Protein AF-A0A6Q2ZJ94-F1 (afdb_monomer)

Secondary structure (DSSP, 8-state):
--HHHHHHHHHHHHHHHIIIIIHHHHHHHHHHHHHHHHHHHHHHHHHHHHHHHHHHHHHHHHSSSS-HHHHHHHHHHHHHHHHHHHHHHHHHHHIIIIIIHHHHHHHT-

Sequence (109 aa):
MSRSDEVNKMTESVYKGIMDQFNPSLKNFVTMGKHYEKALTGVTVAAKGYFDALVKLGELASDSQGSKELGDTLFQMAEVHRQIQVQLEDVLKLFHSELLTQLEQNRNR

Nearest PDB structures (foldseek):
  2ykt-assembly1_A-2  TM=9.933E-01  e=1.286E-09  Homo sapiens
  1wdz-assembly1_A  TM=9.908E-01  e=2.468E-09  Homo sapiens
  1y2o-assembly1_B  TM=9.926E-01  e=3.736E-09  Homo sapiens
  1wdz-assembly1_B  TM=9.804E-01  e=7.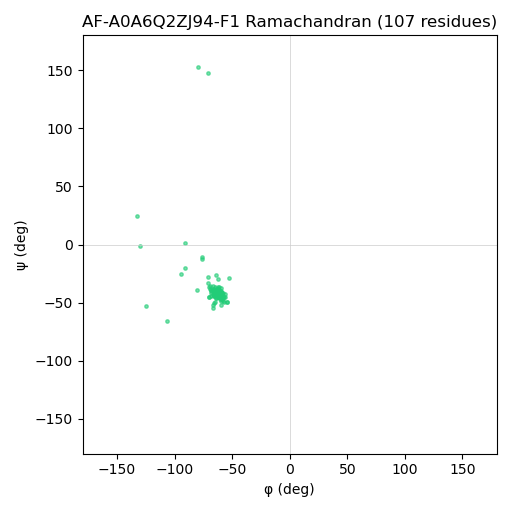605E-09  Homo sapiens
  3ok8-assembly1_B  TM=9.521E-01  e=1.178E-05  Mus musculus

Organism: Esox lucius (NCBI:txid8010)

pLDDT: mean 93.14, std 6.59, range [56.19, 98.12]

Foldseek 3Di:
DDPVVVVVVVVVVVVCCCVVPVLVVLVVVLVVLVVVLVVLVVVLVVLVVVLVVLLVVLVVQCPDPPRNVVSVVSVVVSVVSVVVSVVSVVVSVCSVPVPSVVSVVVSVD

Radius of gyration: 25.52 Å; Cα contacts (8 Å, |Δi|>4): 55; chains: 1; bounding box: 48×21×82 Å

InterPro domains:
  IPR013606 IMD/I-BAR domain [PF08397] (15-106)
  IPR013606 IMD/I-BAR domain [PS51338] (1-109)
  IPR027267 AH/BAR domain superfamily [G3DSA:1.20.1270.60] (1-109)
  IPR027267 AH/BAR domain superfamily [SSF103657] (3-107)
  IPR027681 I-BAR domain containing protein IRSp53/IRTKS/Pinkbar [PTHR14206] (1-106)

Structure (mmCIF, N/CA/C/O backbone):
data_AF-A0A6Q2ZJ94-F1
#
_entry.id   AF-A0A6Q2ZJ94-F1
#
loop_
_atom_site.group_PDB
_atom_site.id
_atom_site.type_symbol
_atom_site.label_atom_id
_atom_site.label_alt_id
_atom_site.label_comp_id
_atom_site.label_asym_id
_atom_site.label_entity_id
_atom_site.label_seq_id
_atom_site.pdbx_PDB_ins_code
_atom_site.Cartn_x
_atom_site.Cartn_y
_atom_site.Cartn_z
_atom_site.occupancy
_atom_site.B_iso_or_equiv
_atom_site.auth_seq_id
_atom_site.auth_comp_id
_atom_site.auth_asym_id
_atom_site.auth_atom_id
_atom_site.pdbx_PDB_model_num
ATOM 1 N N . MET A 1 1 ? -18.222 -12.283 49.420 1.00 63.09 1 MET A N 1
ATOM 2 C CA . MET A 1 1 ? -18.862 -11.677 48.235 1.00 63.09 1 MET A CA 1
ATOM 3 C C . MET A 1 1 ? -19.788 -12.711 47.633 1.00 63.09 1 MET A C 1
ATOM 5 O O . MET A 1 1 ? -19.456 -13.891 47.689 1.00 63.09 1 MET A O 1
ATOM 9 N N . SER A 1 2 ? -20.958 -12.306 47.145 1.00 87.44 2 SER A N 1
ATOM 10 C CA . SER A 1 2 ? -21.828 -13.222 46.408 1.00 87.44 2 SER A CA 1
ATOM 11 C C . SER A 1 2 ? -21.195 -13.520 45.049 1.00 87.44 2 SER A C 1
ATOM 13 O O . SER A 1 2 ? -20.582 -12.640 44.447 1.00 87.44 2 SER A O 1
ATOM 15 N N . ARG A 1 3 ? -21.390 -14.731 44.517 1.00 89.62 3 ARG A N 1
ATOM 16 C CA . ARG A 1 3 ? -21.010 -15.078 43.134 1.00 89.62 3 ARG A CA 1
ATOM 17 C C . ARG A 1 3 ? -21.594 -14.086 42.115 1.00 89.62 3 ARG A C 1
ATOM 19 O O . ARG A 1 3 ? -20.996 -13.847 41.073 1.00 89.62 3 ARG A O 1
ATOM 26 N N . SER A 1 4 ? -22.740 -13.482 42.436 1.00 91.88 4 SER A N 1
ATOM 27 C CA . SER A 1 4 ? -23.355 -12.421 41.632 1.00 91.88 4 SER A CA 1
ATOM 28 C C . SER A 1 4 ? -22.511 -11.141 41.586 1.00 91.88 4 SER A C 1
ATOM 30 O O . SER A 1 4 ? -22.400 -10.530 40.527 1.00 91.88 4 SER A O 1
ATOM 32 N N . ASP A 1 5 ? -21.885 -10.750 42.700 1.00 92.56 5 ASP A N 1
ATOM 33 C CA . ASP A 1 5 ? -21.059 -9.535 42.780 1.00 92.56 5 ASP A CA 1
ATOM 34 C C . ASP A 1 5 ? -19.759 -9.698 41.983 1.00 92.56 5 ASP A C 1
ATOM 36 O O . ASP A 1 5 ? -19.283 -8.762 41.343 1.00 92.56 5 ASP A O 1
ATOM 40 N N . GLU A 1 6 ? -19.186 -10.906 42.000 1.00 93.38 6 GLU A N 1
ATOM 41 C CA . GLU A 1 6 ? -17.990 -11.242 41.220 1.00 93.38 6 GLU A CA 1
ATOM 42 C C . GLU A 1 6 ? -18.262 -11.195 39.717 1.00 93.38 6 GLU A C 1
ATOM 44 O O . GLU A 1 6 ? -17.480 -10.602 38.973 1.00 93.38 6 GLU A O 1
ATOM 49 N N . VAL A 1 7 ? -19.389 -11.763 39.274 1.00 95.12 7 VAL A N 1
ATOM 50 C CA . VAL A 1 7 ? -19.806 -11.694 37.867 1.00 95.12 7 VAL A CA 1
ATOM 51 C C . VAL A 1 7 ? -20.050 -10.244 37.456 1.00 95.12 7 VAL A C 1
ATOM 53 O O . VAL A 1 7 ? -19.530 -9.830 36.424 1.00 95.12 7 VAL A O 1
ATOM 56 N N . ASN A 1 8 ? -20.744 -9.450 38.281 1.00 95.00 8 ASN A N 1
ATOM 57 C CA . ASN A 1 8 ? -20.984 -8.037 37.982 1.00 95.00 8 ASN A CA 1
ATOM 5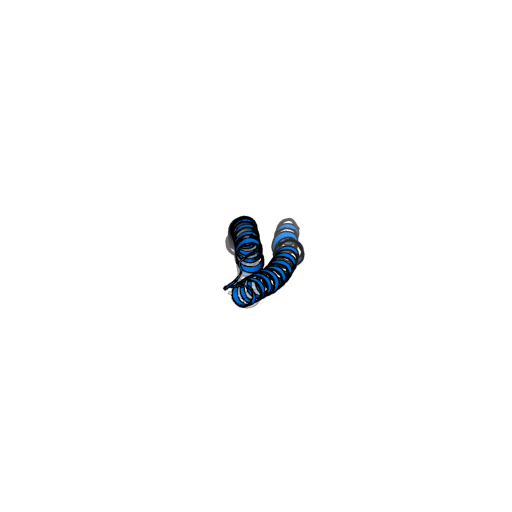8 C C . ASN A 1 8 ? -19.670 -7.251 37.823 1.00 95.00 8 ASN A C 1
ATOM 60 O O . ASN A 1 8 ? -19.466 -6.561 36.825 1.00 95.00 8 ASN A O 1
ATOM 64 N N . LYS A 1 9 ? -18.725 -7.429 38.755 1.00 95.88 9 LYS A N 1
ATOM 65 C CA . LYS A 1 9 ? -17.404 -6.786 38.691 1.00 95.88 9 LYS A CA 1
ATOM 66 C C . LYS A 1 9 ? -16.605 -7.215 37.457 1.00 95.88 9 LYS A C 1
ATOM 68 O O . LYS A 1 9 ? -15.898 -6.404 36.861 1.00 95.88 9 LYS A O 1
ATOM 73 N N . MET A 1 10 ? -16.698 -8.486 37.069 1.00 95.94 10 MET A N 1
ATOM 74 C CA . MET A 1 10 ? -16.028 -8.996 35.874 1.00 95.94 10 MET A CA 1
ATOM 75 C C . MET A 1 10 ? -16.623 -8.385 34.602 1.00 95.94 10 MET A C 1
ATOM 77 O O . MET A 1 10 ? -15.872 -7.945 33.734 1.00 95.94 10 MET A O 1
ATOM 81 N N . THR A 1 11 ? -17.951 -8.276 34.519 1.00 96.50 11 THR A N 1
ATOM 82 C CA . THR A 1 11 ? -18.643 -7.602 33.414 1.00 96.50 11 THR A CA 1
ATOM 83 C C . THR A 1 11 ? -18.220 -6.136 33.299 1.00 96.50 11 THR A C 1
ATOM 85 O O . THR A 1 11 ? -17.826 -5.702 32.216 1.00 96.50 11 THR A O 1
ATOM 88 N N . GLU A 1 12 ? -18.210 -5.385 34.404 1.00 96.69 12 GLU A N 1
ATOM 89 C CA . GLU A 1 12 ? -17.730 -3.993 34.427 1.00 96.69 12 GLU A CA 1
ATOM 90 C C . GLU A 1 12 ? -16.270 -3.882 33.967 1.00 96.69 12 GLU A C 1
ATOM 92 O O . GLU A 1 12 ? -15.924 -3.009 33.167 1.00 96.69 12 GLU A O 1
ATOM 97 N N . SER A 1 13 ? -15.411 -4.797 34.426 1.00 97.06 13 SER A N 1
ATOM 98 C CA . SER A 1 13 ? -14.001 -4.826 34.035 1.00 97.06 13 SER A CA 1
ATOM 99 C C . SER A 1 13 ? -13.809 -5.065 32.536 1.00 97.06 13 SER A C 1
ATOM 101 O O . SER A 1 13 ? -12.889 -4.492 31.953 1.00 97.06 13 SER A O 1
ATOM 103 N N . VAL A 1 14 ? -14.651 -5.889 31.903 1.00 97.69 14 VAL A N 1
ATOM 104 C CA . VAL A 1 14 ? -14.607 -6.125 30.451 1.00 97.69 14 VAL A CA 1
ATOM 105 C C . VAL A 1 14 ? -14.972 -4.854 29.690 1.00 97.69 14 VAL A C 1
ATOM 107 O O . VAL A 1 14 ? -14.209 -4.431 28.822 1.00 97.69 14 VAL A O 1
ATOM 110 N N . TYR A 1 15 ? -16.083 -4.199 30.042 1.00 96.50 15 TYR A N 1
ATOM 111 C CA . TYR A 1 15 ? -16.482 -2.941 29.399 1.00 96.50 15 TYR A CA 1
ATOM 112 C C . TYR A 1 15 ? -15.417 -1.856 29.556 1.00 96.50 15 TYR A C 1
ATOM 114 O O . TYR A 1 15 ? -15.070 -1.181 28.584 1.00 96.50 15 TYR A O 1
ATOM 122 N N . LYS A 1 16 ? -14.843 -1.731 30.756 1.00 96.19 16 LYS A N 1
ATOM 123 C CA . LYS A 1 16 ? -13.750 -0.795 31.013 1.00 96.19 16 LYS A CA 1
ATOM 124 C C . LYS A 1 16 ? -12.509 -1.120 30.180 1.00 96.19 16 LYS A C 1
ATOM 126 O O . LYS A 1 16 ? -11.918 -0.221 29.597 1.00 96.19 16 LYS A O 1
ATOM 131 N N . GLY A 1 17 ? -12.142 -2.397 30.060 1.00 97.31 17 GLY A N 1
ATOM 132 C CA . GLY A 1 17 ? -11.033 -2.831 29.206 1.00 97.31 17 GLY A CA 1
ATOM 133 C C . GLY A 1 17 ? -11.241 -2.477 27.729 1.00 97.31 17 GLY A C 1
ATOM 134 O O . GLY A 1 17 ? -10.313 -2.011 27.066 1.00 97.31 17 GLY A O 1
ATOM 135 N N . ILE A 1 18 ? -12.467 -2.626 27.220 1.00 95.06 18 ILE A N 1
ATOM 136 C CA . ILE A 1 18 ? -12.799 -2.262 25.836 1.00 95.06 18 ILE A CA 1
ATOM 137 C C . ILE A 1 18 ? -12.665 -0.747 25.623 1.00 95.06 18 ILE A C 1
ATOM 139 O O . ILE A 1 18 ? -11.999 -0.309 24.682 1.00 95.06 18 ILE A O 1
ATOM 143 N N . MET A 1 19 ? -13.264 0.053 26.508 1.00 93.12 19 MET A N 1
ATOM 144 C CA . MET A 1 19 ? -13.284 1.513 26.373 1.00 93.12 19 MET A CA 1
ATOM 145 C C . MET A 1 19 ? -11.909 2.148 26.595 1.00 93.12 19 MET A C 1
ATOM 147 O O . MET A 1 19 ? -11.493 2.986 25.795 1.00 93.12 19 MET A O 1
ATOM 151 N N . ASP A 1 20 ? -11.193 1.726 27.637 1.00 94.62 20 ASP A N 1
ATOM 152 C CA . ASP A 1 20 ? -9.984 2.415 28.097 1.0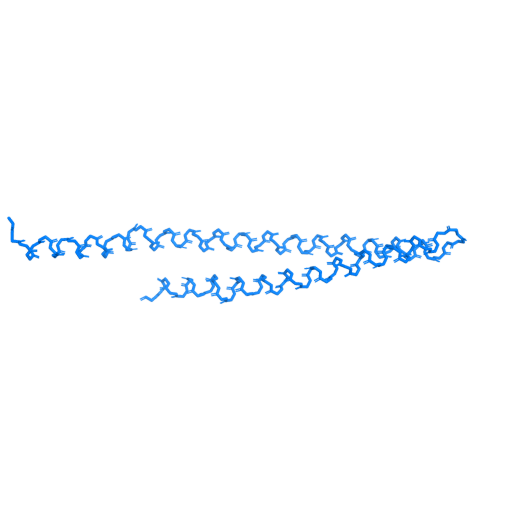0 94.62 20 ASP A CA 1
ATOM 153 C C . ASP A 1 20 ? -8.703 1.878 27.441 1.00 94.62 20 ASP A C 1
ATOM 155 O O . ASP A 1 20 ? -7.683 2.568 27.443 1.00 94.62 20 ASP A O 1
ATOM 159 N N . GLN A 1 21 ? -8.718 0.658 26.886 1.00 94.19 21 GLN A N 1
ATOM 160 C CA . GLN A 1 21 ? -7.512 0.023 26.331 1.00 94.19 21 GLN A CA 1
ATOM 161 C C . GLN A 1 21 ? -7.679 -0.410 24.876 1.00 94.19 21 GLN A C 1
ATOM 163 O O . GLN A 1 21 ? -6.860 -0.031 24.031 1.00 94.19 21 GLN A O 1
ATOM 168 N N . PHE A 1 22 ? -8.729 -1.176 24.561 1.00 94.62 22 PHE A N 1
ATOM 169 C CA . PHE A 1 22 ? -8.917 -1.719 23.214 1.00 94.62 22 PHE A CA 1
ATOM 170 C C . PHE A 1 22 ? -9.196 -0.613 22.190 1.00 94.62 22 PHE A C 1
ATOM 172 O O . PHE A 1 22 ? -8.470 -0.504 21.204 1.00 94.62 22 PHE A O 1
ATOM 179 N N . ASN A 1 23 ? -10.177 0.259 22.441 1.00 92.88 23 ASN A N 1
ATOM 180 C CA . ASN A 1 23 ? -10.541 1.336 21.515 1.00 92.88 23 ASN A CA 1
ATOM 181 C C . ASN A 1 23 ? -9.386 2.334 21.256 1.00 92.88 23 ASN A C 1
ATOM 183 O O . ASN A 1 23 ? -9.134 2.665 20.090 1.00 92.88 23 ASN A O 1
ATOM 187 N N . PRO A 1 24 ? -8.627 2.791 22.275 1.00 94.88 24 PRO A N 1
ATOM 188 C CA . PRO A 1 24 ? -7.424 3.598 22.059 1.00 94.88 24 PRO A CA 1
ATOM 189 C C . PRO A 1 24 ? -6.332 2.872 21.267 1.00 94.88 24 PRO A C 1
ATOM 191 O O . PRO A 1 24 ? -5.759 3.450 20.340 1.00 94.88 24 PRO A O 1
ATOM 194 N N . SER A 1 25 ? -6.074 1.597 21.574 1.00 95.94 25 SER A N 1
ATOM 195 C CA . SER A 1 25 ? -5.113 0.777 20.823 1.00 95.94 25 SER A CA 1
ATOM 196 C C . SER A 1 25 ? -5.534 0.612 19.364 1.00 95.94 25 SER A C 1
ATOM 198 O O . SER A 1 25 ? -4.707 0.758 18.465 1.00 95.94 25 SER A O 1
ATOM 200 N N . LEU A 1 26 ? -6.828 0.408 19.110 1.00 95.06 26 LEU A N 1
ATOM 201 C CA . LEU A 1 26 ? -7.386 0.316 17.765 1.00 95.06 26 LEU A CA 1
ATOM 202 C C . LEU A 1 26 ? -7.232 1.633 16.991 1.00 95.06 26 LEU A C 1
ATOM 204 O O . LEU A 1 26 ? -6.862 1.624 15.820 1.00 9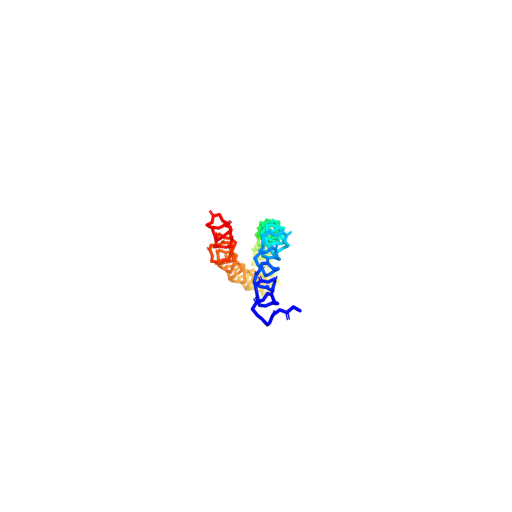5.06 26 LEU A O 1
ATOM 208 N N . LYS A 1 27 ? -7.438 2.786 17.641 1.00 93.38 27 LYS A N 1
ATOM 209 C CA . LYS A 1 27 ? -7.173 4.103 17.035 1.00 93.38 27 LYS A CA 1
ATOM 210 C C . LYS A 1 27 ? -5.705 4.253 16.625 1.00 93.38 27 LYS A C 1
ATOM 212 O O . LYS A 1 27 ? -5.424 4.746 15.528 1.00 93.38 27 LYS A O 1
ATOM 217 N N . ASN A 1 28 ? -4.779 3.834 17.484 1.00 96.25 28 ASN A N 1
ATOM 218 C CA . ASN A 1 28 ? -3.352 3.864 17.168 1.00 96.25 28 ASN A CA 1
ATOM 219 C C . ASN A 1 28 ? -3.027 2.921 16.006 1.00 96.25 28 ASN A C 1
ATOM 221 O O . ASN A 1 28 ? -2.330 3.325 15.078 1.00 96.25 28 ASN A O 1
ATOM 225 N N . PHE A 1 29 ? -3.597 1.716 16.005 1.00 96.62 29 PHE A N 1
ATOM 226 C CA . PHE A 1 29 ? -3.453 0.756 14.916 1.00 96.62 29 PHE A CA 1
ATOM 227 C C . PHE A 1 29 ? -3.930 1.328 13.575 1.00 96.62 29 PHE A C 1
ATOM 229 O O . PHE A 1 29 ? -3.172 1.308 12.610 1.00 96.62 29 PHE A O 1
ATOM 236 N N . VAL A 1 30 ? -5.125 1.929 13.517 1.00 96.25 30 VAL A N 1
ATOM 237 C CA . VAL A 1 30 ? -5.636 2.585 12.296 1.00 96.25 30 VAL A CA 1
ATOM 238 C C . VAL A 1 30 ? -4.703 3.709 11.838 1.00 96.25 30 VAL A C 1
ATOM 240 O O . VAL A 1 30 ? -4.432 3.843 10.647 1.00 96.25 30 VAL A O 1
ATOM 243 N N . THR A 1 31 ? -4.164 4.497 12.771 1.00 97.00 31 THR A N 1
ATOM 244 C CA . THR A 1 31 ? -3.206 5.569 12.449 1.00 97.00 31 THR A CA 1
ATOM 245 C C . THR A 1 31 ? -1.928 5.005 11.825 1.00 97.00 31 THR A C 1
ATOM 247 O O . THR A 1 31 ? -1.462 5.513 10.806 1.00 97.00 31 THR A O 1
ATOM 250 N N . MET A 1 32 ? -1.381 3.928 12.393 1.00 98.12 32 MET A N 1
ATOM 251 C CA . MET A 1 32 ? -0.213 3.247 11.827 1.00 98.12 32 MET A CA 1
ATOM 252 C C . MET A 1 32 ? -0.527 2.617 10.470 1.00 98.12 32 MET A C 1
ATOM 254 O O . MET A 1 32 ? 0.284 2.716 9.554 1.00 98.12 32 MET A O 1
ATOM 258 N N . GLY A 1 33 ? -1.722 2.049 10.308 1.00 97.44 33 GLY A N 1
ATOM 259 C CA . GLY A 1 33 ? -2.208 1.534 9.033 1.00 97.44 33 GLY A CA 1
ATOM 260 C C . GLY A 1 33 ? -2.243 2.607 7.944 1.00 97.44 33 GLY A C 1
ATOM 261 O O . GLY A 1 33 ? -1.715 2.385 6.860 1.00 97.44 33 GLY A O 1
ATOM 262 N N . LYS A 1 34 ? -2.747 3.809 8.248 1.00 96.75 34 LYS A N 1
ATOM 263 C CA . LYS A 1 34 ? -2.730 4.955 7.318 1.00 96.75 34 LYS A CA 1
ATOM 264 C C . LYS A 1 34 ? -1.307 5.402 6.960 1.00 96.75 34 LYS A C 1
ATOM 266 O O . LYS A 1 34 ? -1.035 5.755 5.814 1.00 96.75 34 LYS A O 1
ATOM 271 N N . HIS A 1 35 ? -0.375 5.384 7.916 1.00 97.81 35 HIS A N 1
ATOM 272 C CA . HIS A 1 35 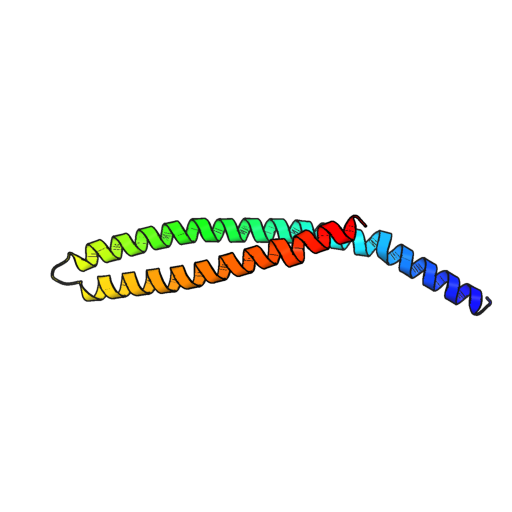? 1.036 5.662 7.620 1.00 97.81 35 HIS A CA 1
ATOM 273 C C . HIS A 1 35 ? 1.660 4.592 6.718 1.00 97.81 35 HIS A C 1
ATOM 275 O O . HIS A 1 35 ? 2.401 4.933 5.797 1.00 97.81 35 HIS A O 1
ATOM 281 N N . TYR A 1 36 ? 1.342 3.321 6.962 1.00 97.56 36 TYR A N 1
ATOM 282 C CA . TYR A 1 36 ? 1.813 2.204 6.152 1.00 97.56 36 TYR A CA 1
ATOM 283 C C . TYR A 1 36 ? 1.279 2.280 4.718 1.00 97.56 36 TYR A C 1
ATOM 285 O O . TYR A 1 36 ? 2.060 2.210 3.772 1.00 97.56 36 TYR A O 1
ATOM 293 N N . GLU A 1 37 ? -0.020 2.542 4.555 1.00 95.81 37 GLU A N 1
ATOM 294 C CA . GLU A 1 37 ? -0.648 2.799 3.256 1.00 95.81 37 GLU A CA 1
ATOM 295 C C . GLU A 1 37 ? 0.068 3.935 2.512 1.00 95.81 37 GLU A C 1
ATOM 297 O O . GLU A 1 37 ? 0.485 3.771 1.368 1.00 95.81 37 GLU A O 1
ATOM 302 N N . LYS A 1 38 ? 0.300 5.073 3.180 1.00 96.12 38 LYS A N 1
ATOM 303 C CA . LYS A 1 38 ? 1.010 6.211 2.583 1.00 96.12 38 LYS A CA 1
ATOM 304 C C . LYS A 1 38 ? 2.428 5.847 2.131 1.00 96.12 38 LYS A C 1
ATOM 306 O O . 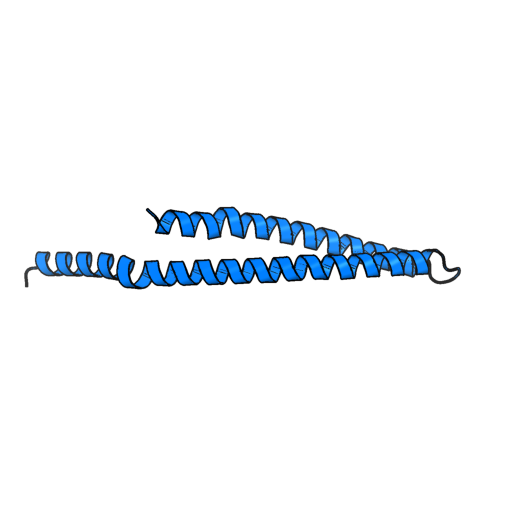LYS A 1 38 ? 2.856 6.292 1.066 1.00 96.12 38 LYS A O 1
ATOM 311 N N . ALA A 1 39 ? 3.161 5.068 2.925 1.00 96.81 39 ALA A N 1
ATOM 312 C CA . ALA A 1 39 ? 4.504 4.619 2.569 1.00 96.81 39 ALA A CA 1
ATOM 313 C C . ALA A 1 39 ? 4.485 3.723 1.320 1.00 96.81 39 ALA A C 1
ATOM 315 O O . ALA A 1 39 ? 5.277 3.937 0.403 1.00 96.81 39 ALA A O 1
ATOM 316 N N . LEU A 1 40 ? 3.543 2.780 1.244 1.00 94.38 40 LEU A N 1
ATOM 317 C CA . LEU A 1 40 ? 3.383 1.890 0.091 1.00 94.38 40 LEU A CA 1
ATOM 318 C C . LEU A 1 40 ? 2.933 2.632 -1.179 1.00 94.38 40 LEU A C 1
ATOM 320 O O . LEU A 1 40 ? 3.426 2.340 -2.271 1.00 94.38 40 LEU A O 1
ATOM 324 N N . THR A 1 41 ? 2.087 3.654 -1.053 1.00 92.62 41 THR A N 1
ATOM 325 C CA . THR A 1 41 ? 1.770 4.567 -2.164 1.00 92.62 41 THR A CA 1
ATOM 326 C C . THR A 1 41 ? 3.017 5.323 -2.637 1.00 92.62 41 THR A C 1
ATOM 328 O O . THR A 1 41 ? 3.227 5.490 -3.836 1.00 92.62 41 THR A O 1
ATOM 331 N N . GLY A 1 42 ? 3.897 5.738 -1.720 1.00 93.75 42 GLY A N 1
ATOM 332 C CA . GLY A 1 42 ? 5.187 6.336 -2.075 1.00 93.75 42 GLY A CA 1
ATOM 333 C C . GLY A 1 42 ? 6.089 5.383 -2.868 1.00 93.75 42 GLY A C 1
ATOM 334 O O . GLY A 1 42 ? 6.660 5.778 -3.884 1.00 93.75 42 GLY A O 1
ATOM 335 N N . VAL A 1 43 ? 6.166 4.115 -2.449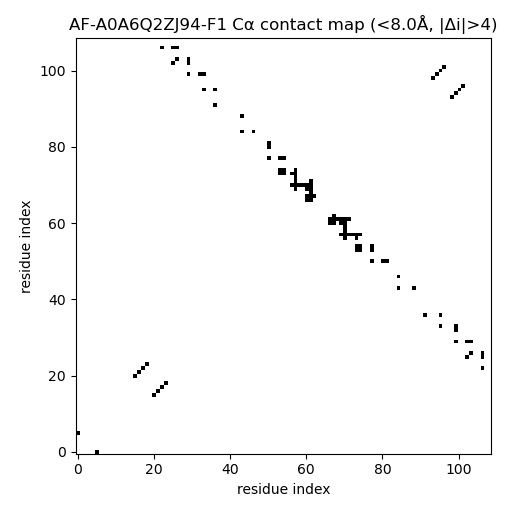 1.00 92.81 43 VAL A N 1
ATOM 336 C CA . VAL A 1 43 ? 6.902 3.063 -3.173 1.00 92.81 43 VAL A CA 1
ATOM 337 C C . VAL A 1 43 ? 6.332 2.860 -4.575 1.00 92.81 43 VAL A C 1
ATOM 339 O O . VAL A 1 43 ? 7.100 2.802 -5.528 1.00 92.81 43 VAL A O 1
ATOM 342 N N . THR A 1 44 ? 5.007 2.837 -4.718 1.00 90.81 44 THR A N 1
ATOM 343 C CA . THR A 1 44 ? 4.309 2.713 -6.011 1.00 90.81 44 THR A CA 1
ATOM 344 C C . THR A 1 44 ? 4.724 3.805 -7.001 1.00 90.81 44 THR A C 1
ATOM 346 O O . THR A 1 44 ? 5.041 3.529 -8.158 1.00 90.81 44 THR A O 1
ATOM 349 N N . VAL A 1 45 ? 4.794 5.058 -6.539 1.00 91.19 45 VAL A N 1
ATOM 350 C CA . VAL A 1 45 ? 5.226 6.188 -7.377 1.00 91.19 45 VAL A CA 1
ATOM 351 C C . VAL A 1 45 ? 6.694 6.049 -7.789 1.00 91.19 45 VAL A C 1
ATOM 353 O O . VAL A 1 45 ? 7.029 6.267 -8.954 1.00 91.19 45 VAL A O 1
ATOM 356 N N . ALA A 1 46 ? 7.572 5.667 -6.859 1.00 93.31 46 ALA A N 1
ATOM 357 C CA . ALA A 1 46 ? 8.990 5.461 -7.155 1.00 93.31 46 ALA A CA 1
ATOM 358 C C . ALA A 1 46 ? 9.212 4.293 -8.131 1.00 93.31 46 ALA A C 1
ATOM 360 O O . ALA A 1 46 ? 10.010 4.407 -9.0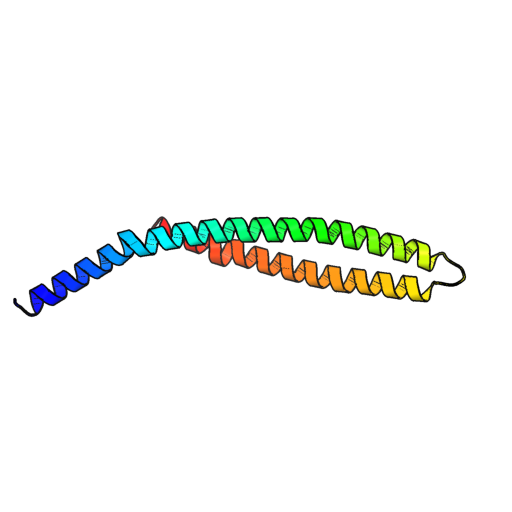62 1.00 93.31 46 ALA A O 1
ATOM 361 N N . ALA A 1 47 ? 8.469 3.199 -7.950 1.00 90.88 47 ALA A N 1
ATOM 362 C CA . ALA A 1 47 ? 8.503 2.022 -8.806 1.00 90.88 47 ALA A CA 1
ATOM 363 C C . ALA A 1 47 ? 8.132 2.377 -10.250 1.00 90.88 47 ALA A C 1
ATOM 365 O O . ALA A 1 47 ? 8.863 2.016 -11.169 1.00 90.88 47 ALA A O 1
ATOM 366 N N . LYS A 1 48 ? 7.080 3.183 -10.452 1.00 89.25 48 LYS A N 1
ATOM 367 C CA . LYS A 1 48 ? 6.710 3.686 -11.782 1.00 89.25 48 LYS A CA 1
ATOM 368 C C . LYS A 1 48 ? 7.871 4.407 -12.473 1.00 89.25 48 LYS A C 1
ATOM 370 O O . LYS A 1 48 ? 8.198 4.074 -13.606 1.00 89.25 48 LYS A O 1
ATOM 375 N N . GLY A 1 49 ? 8.527 5.342 -11.784 1.00 91.81 49 GLY A N 1
ATOM 376 C CA . GLY A 1 49 ? 9.673 6.061 -12.351 1.00 91.81 49 GLY A CA 1
ATOM 377 C C . GLY A 1 49 ? 10.847 5.141 -12.705 1.00 91.81 49 GLY A C 1
ATOM 378 O O . GLY A 1 49 ? 11.502 5.336 -13.728 1.00 91.81 49 GLY A O 1
ATOM 379 N N . TYR A 1 50 ? 11.092 4.111 -11.891 1.00 91.94 50 TYR A N 1
ATOM 380 C CA . TYR A 1 50 ? 12.095 3.088 -12.184 1.00 91.94 50 TYR A CA 1
ATOM 381 C C . TYR A 1 50 ? 11.730 2.265 -13.433 1.00 91.94 50 TYR A C 1
ATOM 383 O O . TYR A 1 50 ? 12.590 2.058 -14.289 1.00 91.94 50 TYR A O 1
ATOM 391 N N . PHE A 1 51 ? 10.468 1.852 -13.587 1.00 90.81 51 PHE A N 1
ATOM 392 C CA . PHE A 1 51 ? 10.023 1.084 -14.756 1.00 90.81 51 PHE A CA 1
ATOM 393 C C . PHE A 1 51 ? 10.036 1.920 -16.037 1.00 90.81 51 PHE A C 1
ATOM 395 O O . PHE A 1 51 ? 10.505 1.431 -17.059 1.00 90.81 51 PHE A O 1
ATOM 402 N N . ASP A 1 52 ? 9.620 3.186 -15.977 1.00 92.00 52 ASP A N 1
ATOM 403 C CA . ASP A 1 52 ? 9.686 4.105 -17.120 1.00 92.00 52 ASP A CA 1
ATOM 404 C C . ASP A 1 52 ? 11.139 4.263 -17.614 1.00 92.00 52 ASP A C 1
ATOM 406 O O . ASP A 1 52 ? 11.416 4.235 -18.816 1.00 92.00 52 ASP A O 1
ATOM 410 N N . ALA A 1 53 ? 12.099 4.367 -16.687 1.00 94.75 53 ALA A N 1
ATOM 411 C CA . ALA A 1 53 ? 13.520 4.401 -17.027 1.00 94.75 53 ALA A CA 1
ATOM 412 C C . ALA A 1 53 ? 14.016 3.069 -17.618 1.00 94.75 53 ALA A C 1
ATOM 414 O O . ALA A 1 53 ? 14.809 3.074 -18.560 1.00 94.75 53 ALA A O 1
ATOM 415 N N . LEU A 1 54 ? 13.542 1.937 -17.090 1.00 95.00 54 LEU A N 1
ATOM 416 C CA . LEU A 1 54 ? 13.897 0.605 -17.576 1.00 95.00 54 LEU A CA 1
ATOM 417 C C . LEU A 1 54 ? 13.390 0.364 -19.005 1.00 95.00 54 LEU A C 1
ATOM 419 O O . LEU A 1 54 ? 14.143 -0.129 -19.842 1.00 95.00 54 LEU A O 1
ATOM 423 N N . VAL A 1 55 ? 12.154 0.775 -19.305 1.00 95.25 55 VAL A N 1
ATOM 424 C CA . VAL A 1 55 ? 11.578 0.729 -20.659 1.00 95.25 55 VAL A CA 1
ATOM 425 C C . VAL A 1 55 ? 12.417 1.567 -21.616 1.00 95.25 55 VAL A C 1
ATOM 427 O O . VAL A 1 55 ? 12.815 1.071 -22.664 1.00 95.25 55 VAL A O 1
ATOM 430 N N . LYS A 1 56 ? 12.788 2.792 -21.227 1.00 96.06 56 LYS A N 1
ATOM 431 C CA . LYS A 1 56 ? 13.638 3.657 -22.056 1.00 96.06 56 LYS A CA 1
ATOM 432 C C . LYS A 1 56 ? 15.008 3.037 -22.359 1.00 96.06 56 LYS A C 1
ATOM 434 O O . LYS A 1 56 ? 15.540 3.200 -23.454 1.00 96.06 56 LYS A O 1
ATOM 439 N N . LEU A 1 57 ? 15.601 2.321 -21.401 1.00 96.25 57 LEU A N 1
ATOM 440 C CA . LEU A 1 57 ? 16.827 1.553 -21.648 1.00 96.25 57 LEU A CA 1
ATOM 441 C C . LEU A 1 57 ? 16.580 0.387 -22.614 1.00 96.25 57 LEU A C 1
ATOM 443 O O . LEU A 1 57 ? 17.421 0.128 -23.474 1.00 96.25 57 LEU A O 1
ATOM 447 N N . GLY A 1 58 ? 15.430 -0.280 -22.497 1.00 96.12 58 GLY A N 1
ATOM 448 C CA . GLY A 1 58 ? 14.989 -1.316 -23.430 1.00 96.12 58 GLY A CA 1
ATOM 449 C C . GLY A 1 58 ? 14.864 -0.803 -24.865 1.00 96.12 58 GLY A C 1
ATOM 450 O O . GLY A 1 58 ? 15.354 -1.454 -25.787 1.00 96.12 58 GLY A O 1
ATOM 451 N N . GLU A 1 59 ? 14.299 0.392 -25.055 1.00 96.12 59 GLU A N 1
ATOM 452 C CA . GLU A 1 59 ? 14.192 1.061 -26.362 1.00 96.12 59 GLU A CA 1
ATOM 453 C C . GLU A 1 59 ? 15.578 1.301 -26.976 1.00 96.12 59 GLU A C 1
ATOM 455 O O . GLU A 1 59 ? 15.858 0.843 -28.083 1.00 96.12 59 GLU A O 1
ATOM 460 N N . LEU A 1 60 ? 16.496 1.912 -26.216 1.00 96.50 60 LEU A N 1
ATOM 461 C CA . LEU A 1 60 ? 17.869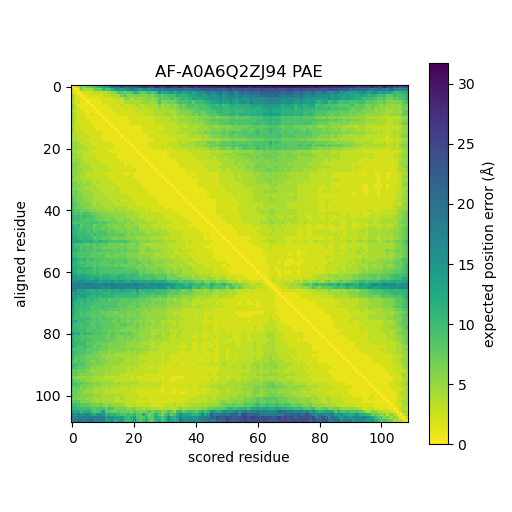 2.169 -26.672 1.00 96.50 60 LEU A CA 1
ATOM 462 C C . LEU A 1 60 ? 18.624 0.881 -27.034 1.00 96.50 60 LEU A C 1
ATOM 464 O O . LEU A 1 60 ? 19.376 0.849 -28.009 1.00 96.50 60 LEU A O 1
ATOM 468 N N . ALA A 1 61 ? 18.446 -0.182 -26.245 1.00 96.38 61 ALA A N 1
ATOM 469 C CA . ALA A 1 61 ? 19.078 -1.470 -26.504 1.00 96.38 61 ALA A CA 1
ATOM 470 C C . ALA A 1 61 ? 18.497 -2.161 -27.750 1.00 96.38 61 ALA A C 1
ATOM 472 O O . ALA A 1 61 ? 19.253 -2.793 -28.493 1.00 96.38 61 ALA A O 1
ATOM 473 N N . SER A 1 62 ? 17.193 -2.008 -27.994 1.00 94.94 62 SER A N 1
ATOM 474 C CA . SER A 1 62 ? 16.474 -2.570 -29.148 1.00 94.94 62 SER A CA 1
ATOM 475 C C . SER A 1 62 ? 16.837 -1.886 -30.467 1.00 94.94 62 SER A C 1
ATOM 477 O O . SER A 1 62 ? 16.910 -2.540 -31.510 1.00 94.94 62 SER A O 1
ATOM 479 N N . ASP A 1 63 ? 17.129 -0.587 -30.420 1.00 94.06 63 ASP A N 1
ATOM 480 C CA . ASP A 1 63 ? 17.575 0.190 -31.581 1.00 94.06 63 ASP A CA 1
ATOM 481 C C . ASP A 1 63 ? 19.046 -0.072 -31.950 1.00 94.06 63 ASP A C 1
ATOM 483 O O . ASP A 1 63 ? 19.513 0.297 -33.032 1.00 94.06 63 ASP A O 1
ATOM 487 N N . SER A 1 64 ? 19.801 -0.735 -31.072 1.00 93.50 64 SER A N 1
ATOM 488 C CA . SER A 1 64 ? 21.213 -1.037 -31.288 1.00 93.50 64 SER A CA 1
ATOM 489 C C . SER A 1 64 ? 21.422 -2.243 -32.218 1.00 93.50 64 SER A C 1
ATOM 491 O O . SER A 1 64 ? 20.609 -3.167 -32.300 1.00 93.50 64 SER A O 1
ATOM 493 N N . GLN A 1 65 ? 22.561 -2.274 -32.921 1.00 88.25 65 GLN A N 1
ATOM 494 C CA . GLN A 1 65 ? 22.907 -3.391 -33.810 1.00 88.25 65 GLN A CA 1
ATOM 495 C C . GLN A 1 65 ? 23.387 -4.658 -33.081 1.00 88.25 65 GLN A C 1
ATOM 497 O O . GLN A 1 65 ? 23.492 -5.702 -33.717 1.00 88.25 65 GLN A O 1
ATOM 502 N N . GLY A 1 66 ? 23.666 -4.592 -31.773 1.00 92.69 66 GLY A N 1
ATOM 503 C CA . GLY A 1 66 ? 24.286 -5.697 -31.027 1.00 92.69 66 GLY A CA 1
ATOM 504 C C . GLY A 1 66 ? 23.591 -6.094 -29.725 1.00 92.69 66 GLY A C 1
ATOM 505 O O . GLY A 1 66 ? 24.059 -7.016 -29.068 1.00 92.69 66 GLY A O 1
ATOM 506 N N . SER A 1 67 ? 22.510 -5.416 -29.326 1.00 95.31 67 SER A N 1
ATOM 507 C CA . SER A 1 67 ? 21.873 -5.625 -28.013 1.00 95.31 67 SER A CA 1
ATOM 508 C C . SER A 1 67 ? 20.353 -5.782 -28.065 1.00 95.31 67 SER A C 1
ATOM 510 O O . SER A 1 67 ? 19.683 -5.525 -27.070 1.00 95.31 67 SER A O 1
ATOM 512 N N . LYS A 1 68 ? 19.793 -6.210 -29.200 1.00 94.31 68 LYS A N 1
ATOM 513 C CA . LYS A 1 68 ? 18.335 -6.338 -29.358 1.00 94.31 68 LYS A CA 1
ATOM 514 C C . LYS A 1 68 ? 17.696 -7.274 -28.333 1.00 94.31 68 LYS A C 1
ATOM 516 O O . LYS A 1 68 ? 16.738 -6.893 -27.675 1.00 94.31 68 LYS A O 1
ATOM 521 N N . GLU A 1 69 ? 18.298 -8.442 -28.120 1.00 94.62 69 GLU A N 1
ATOM 522 C CA . GLU A 1 69 ? 17.830 -9.431 -27.134 1.00 94.62 69 GLU A CA 1
ATOM 523 C C . GLU A 1 69 ? 17.871 -8.893 -25.690 1.00 94.62 69 GLU A C 1
ATOM 525 O O . GLU A 1 69 ? 17.049 -9.256 -24.844 1.00 94.62 69 GLU A O 1
ATOM 530 N N . LEU A 1 70 ? 18.805 -7.979 -25.397 1.00 95.62 70 LEU A N 1
ATOM 531 C CA . LEU A 1 70 ? 18.844 -7.279 -24.114 1.00 95.62 70 LEU A CA 1
ATOM 532 C C . LEU A 1 70 ? 17.662 -6.309 -23.983 1.00 95.62 70 LEU A C 1
ATOM 534 O O . LEU A 1 70 ? 17.084 -6.212 -22.905 1.00 95.62 70 LEU A O 1
ATOM 538 N N . GLY A 1 71 ? 17.281 -5.634 -25.070 1.00 96.38 71 GLY A N 1
ATOM 539 C CA . GLY A 1 71 ? 16.073 -4.812 -25.129 1.00 96.38 71 GLY A CA 1
ATOM 540 C C . GLY A 1 71 ? 14.815 -5.609 -24.784 1.00 96.38 71 GLY A C 1
ATOM 541 O O . GLY A 1 71 ? 14.086 -5.231 -23.868 1.00 96.38 71 GLY A O 1
ATOM 542 N N . ASP A 1 72 ? 14.636 -6.771 -25.416 1.00 94.31 72 ASP A N 1
ATOM 543 C CA . ASP A 1 72 ? 13.522 -7.684 -25.123 1.00 94.31 72 ASP A CA 1
ATOM 544 C C . ASP A 1 72 ? 13.509 -8.127 -23.652 1.00 94.31 72 ASP A C 1
ATOM 546 O O . ASP A 1 72 ? 12.457 -8.155 -23.009 1.00 94.31 72 ASP A O 1
ATOM 550 N N . THR A 1 73 ? 14.683 -8.423 -23.088 1.00 95.75 73 THR A N 1
ATOM 551 C CA . THR A 1 73 ? 14.820 -8.790 -21.671 1.00 95.75 73 THR A CA 1
ATOM 552 C C . THR A 1 73 ? 14.395 -7.640 -20.750 1.00 95.75 73 THR A C 1
ATOM 554 O O . THR A 1 73 ? 13.647 -7.857 -19.797 1.00 95.75 73 THR A O 1
ATOM 557 N N . LEU A 1 74 ? 14.819 -6.405 -21.040 1.00 96.56 74 LEU A N 1
ATOM 558 C CA . LEU A 1 74 ? 14.457 -5.216 -20.257 1.00 96.56 74 LEU A CA 1
ATOM 559 C C . LEU A 1 74 ? 12.950 -4.934 -20.308 1.00 96.56 74 LEU A C 1
ATOM 561 O O . LEU A 1 74 ? 12.352 -4.610 -19.280 1.00 96.56 74 LEU A O 1
ATOM 565 N N . PHE A 1 75 ? 12.318 -5.119 -21.469 1.00 94.81 75 PHE A N 1
ATOM 566 C CA . PHE A 1 75 ? 10.867 -4.998 -21.601 1.00 94.81 75 PHE A CA 1
ATOM 567 C C . PHE A 1 75 ? 10.118 -6.067 -20.805 1.00 94.81 75 PHE A C 1
ATOM 569 O O . PHE A 1 75 ? 9.151 -5.745 -20.115 1.00 94.81 75 PHE A O 1
ATOM 576 N N . GLN A 1 76 ? 10.580 -7.320 -20.833 1.00 95.12 76 GLN A N 1
ATOM 577 C CA . GLN A 1 76 ? 9.990 -8.388 -20.020 1.00 95.12 76 GLN A CA 1
ATOM 578 C C . GLN A 1 76 ? 10.104 -8.088 -18.523 1.00 95.12 76 GLN A C 1
ATOM 580 O O . GLN A 1 76 ? 9.130 -8.253 -17.788 1.00 95.12 76 GLN A O 1
ATOM 585 N N . MET A 1 77 ? 11.260 -7.594 -18.068 1.00 94.75 77 MET A N 1
ATOM 586 C CA . MET A 1 77 ? 11.444 -7.177 -16.675 1.00 94.75 77 MET A CA 1
ATOM 587 C C . MET A 1 77 ? 10.470 -6.054 -16.296 1.00 94.75 77 MET A C 1
ATOM 589 O O . MET A 1 77 ? 9.811 -6.147 -15.259 1.00 94.75 77 MET A O 1
ATOM 593 N N . ALA A 1 78 ? 10.337 -5.024 -17.139 1.00 93.06 78 ALA A N 1
ATOM 594 C CA . ALA A 1 78 ? 9.403 -3.924 -16.907 1.00 93.06 78 ALA A CA 1
ATOM 595 C C . ALA A 1 78 ? 7.944 -4.407 -16.832 1.00 93.06 78 ALA A C 1
ATOM 597 O O . ALA A 1 78 ? 7.203 -3.982 -15.946 1.00 93.06 78 ALA A O 1
ATOM 598 N N . GLU A 1 79 ? 7.538 -5.332 -17.704 1.00 92.19 79 GLU A N 1
ATOM 599 C CA . GLU A 1 79 ? 6.173 -5.865 -17.717 1.00 92.19 79 GLU A CA 1
ATOM 600 C C . GLU A 1 79 ? 5.866 -6.728 -16.486 1.00 92.19 79 GLU A C 1
ATOM 602 O O . GLU A 1 79 ? 4.821 -6.542 -15.859 1.00 92.19 79 GLU A O 1
ATOM 607 N N . VAL A 1 80 ? 6.778 -7.619 -16.078 1.00 94.25 80 VAL A N 1
ATOM 608 C CA . VAL A 1 80 ? 6.624 -8.409 -14.839 1.00 94.25 80 VAL A CA 1
ATOM 609 C C . VAL A 1 80 ? 6.444 -7.482 -13.640 1.00 94.25 80 VAL A C 1
ATOM 611 O O . VAL A 1 80 ? 5.547 -7.663 -12.815 1.00 94.25 80 VAL A O 1
ATOM 614 N N . HIS A 1 81 ? 7.265 -6.441 -13.564 1.00 90.81 81 HIS A N 1
ATOM 615 C CA . HIS A 1 81 ? 7.167 -5.455 -12.506 1.00 90.81 81 HIS A CA 1
ATOM 616 C C . HIS A 1 81 ? 5.861 -4.649 -12.544 1.00 90.81 81 HIS A C 1
ATOM 618 O O . HIS A 1 81 ? 5.268 -4.410 -11.490 1.00 90.81 81 HIS A O 1
ATOM 624 N N . ARG A 1 82 ? 5.368 -4.281 -13.733 1.00 90.44 82 ARG A N 1
ATOM 625 C CA . ARG A 1 82 ? 4.066 -3.619 -13.902 1.00 90.44 82 ARG A CA 1
ATOM 626 C C . ARG A 1 82 ? 2.926 -4.493 -13.378 1.00 90.44 82 ARG A C 1
ATOM 628 O O . ARG A 1 82 ? 2.030 -3.987 -12.710 1.00 90.44 82 ARG A O 1
ATOM 635 N N . GLN A 1 83 ? 2.968 -5.799 -13.632 1.00 93.56 83 GLN A N 1
ATOM 636 C CA . GLN A 1 83 ? 1.957 -6.741 -13.139 1.00 93.56 83 GLN A CA 1
ATOM 637 C C . GLN A 1 83 ? 1.978 -6.862 -11.611 1.00 93.56 83 GLN A C 1
ATOM 639 O O . GLN A 1 83 ? 0.922 -6.802 -10.980 1.00 93.56 83 GLN A O 1
ATOM 644 N N . ILE A 1 84 ? 3.168 -6.958 -11.008 1.00 92.12 84 ILE A N 1
ATOM 645 C CA . ILE A 1 84 ? 3.331 -6.945 -9.544 1.00 92.12 84 ILE A CA 1
ATOM 646 C C . ILE A 1 84 ? 2.775 -5.642 -8.956 1.00 92.12 84 ILE A C 1
ATOM 648 O O . ILE A 1 84 ? 2.075 -5.664 -7.945 1.00 92.12 84 ILE A O 1
ATOM 652 N N . GLN A 1 85 ? 3.051 -4.510 -9.606 1.00 92.38 85 GLN A N 1
ATOM 653 C CA . GLN A 1 85 ? 2.588 -3.197 -9.166 1.00 92.38 85 GLN A CA 1
ATOM 654 C C . GLN A 1 85 ? 1.056 -3.089 -9.179 1.00 92.38 85 GLN A C 1
ATOM 656 O O . GLN A 1 85 ? 0.473 -2.597 -8.216 1.00 92.38 85 GLN A O 1
ATOM 661 N N . VAL A 1 86 ? 0.393 -3.613 -10.215 1.00 93.00 86 VAL A N 1
ATOM 662 C CA . VAL A 1 86 ? -1.079 -3.668 -10.276 1.00 93.00 86 VAL A CA 1
ATOM 663 C C . VAL A 1 86 ? -1.651 -4.504 -9.127 1.00 93.00 86 VAL A C 1
ATOM 665 O O . VAL A 1 86 ? -2.576 -4.063 -8.448 1.00 93.00 86 VAL A O 1
ATOM 668 N N . GLN A 1 87 ? -1.074 -5.679 -8.852 1.00 94.75 87 GLN A N 1
ATOM 669 C CA . GLN A 1 87 ? -1.520 -6.519 -7.734 1.00 94.75 87 GLN A CA 1
ATOM 670 C C . GLN A 1 87 ? -1.341 -5.822 -6.380 1.00 94.75 87 GLN A C 1
ATOM 672 O O . GLN A 1 87 ? -2.225 -5.894 -5.526 1.00 94.75 87 GLN A O 1
ATOM 677 N N . LEU A 1 88 ? -0.220 -5.121 -6.184 1.00 93.31 88 LEU A N 1
ATOM 678 C CA . LEU A 1 88 ? 0.025 -4.339 -4.974 1.00 93.31 88 LEU A CA 1
ATOM 679 C C . LEU A 1 88 ? -1.024 -3.233 -4.797 1.00 93.31 88 LEU A C 1
ATOM 681 O O . LEU A 1 88 ? -1.546 -3.059 -3.697 1.00 93.31 88 LEU A O 1
ATOM 685 N N . GLU A 1 89 ? -1.352 -2.503 -5.863 1.00 93.81 89 GLU A N 1
ATOM 686 C CA . GLU A 1 89 ? -2.372 -1.450 -5.828 1.00 93.81 89 GLU A CA 1
ATOM 687 C C . GLU A 1 89 ? -3.756 -1.989 -5.464 1.00 93.81 89 GLU A C 1
ATOM 689 O O . GLU A 1 89 ? -4.480 -1.355 -4.695 1.00 93.81 89 GLU A O 1
ATOM 694 N N . ASP A 1 90 ? -4.129 -3.163 -5.967 1.00 95.50 90 ASP A N 1
ATOM 695 C CA . ASP A 1 90 ? -5.415 -3.773 -5.636 1.00 95.50 90 ASP A CA 1
ATOM 696 C C . ASP A 1 90 ? -5.471 -4.229 -4.174 1.00 95.50 90 ASP A C 1
ATOM 698 O O . ASP A 1 90 ? -6.451 -3.951 -3.478 1.00 95.50 90 ASP A O 1
ATOM 702 N N . VAL A 1 91 ? -4.392 -4.822 -3.655 1.00 95.38 91 VAL A N 1
ATOM 703 C CA . VAL A 1 91 ? -4.288 -5.162 -2.226 1.00 95.38 91 VAL A CA 1
ATOM 704 C C . VAL A 1 91 ? -4.345 -3.906 -1.351 1.00 95.38 91 VAL A C 1
ATOM 706 O O . VAL A 1 91 ? -5.009 -3.912 -0.314 1.00 95.38 91 VAL A O 1
ATOM 709 N N . LEU A 1 92 ? -3.706 -2.809 -1.766 1.00 95.38 92 LEU A N 1
ATOM 710 C CA . LEU A 1 92 ? -3.764 -1.531 -1.054 1.00 95.38 92 LEU A CA 1
ATOM 711 C C . LEU A 1 92 ? -5.183 -0.958 -0.993 1.00 95.38 92 LEU A C 1
ATOM 713 O O . LEU A 1 92 ? -5.608 -0.497 0.068 1.00 95.38 92 LEU A O 1
ATOM 717 N N . LYS A 1 93 ? -5.944 -1.036 -2.091 1.00 95.88 93 LYS A N 1
ATOM 718 C CA . LYS A 1 93 ? -7.355 -0.615 -2.109 1.00 95.88 93 LYS A CA 1
ATOM 719 C C . LYS A 1 93 ? -8.194 -1.425 -1.123 1.00 95.88 93 LYS A C 1
ATOM 721 O O . LYS A 1 93 ? -9.011 -0.841 -0.406 1.00 95.88 93 LYS A O 1
ATOM 726 N N . LEU A 1 94 ? -7.993 -2.743 -1.054 1.00 97.00 94 LEU A N 1
ATOM 727 C CA . LEU A 1 94 ? -8.691 -3.609 -0.094 1.00 97.00 94 LEU A CA 1
ATOM 728 C C . LEU A 1 94 ? -8.280 -3.285 1.346 1.00 97.00 94 LEU A C 1
ATOM 730 O O . LEU A 1 94 ? -9.136 -3.112 2.210 1.00 97.00 94 LEU A O 1
ATOM 734 N N . PHE A 1 95 ? -6.983 -3.103 1.603 1.00 97.00 95 PHE A N 1
ATOM 735 C CA . PHE A 1 95 ? -6.484 -2.701 2.918 1.00 97.00 95 PHE A CA 1
ATOM 736 C C . PHE A 1 95 ? -7.122 -1.387 3.397 1.00 97.00 95 PHE A C 1
ATOM 738 O O . PHE A 1 95 ? -7.559 -1.280 4.545 1.00 97.00 95 PHE A O 1
ATOM 745 N N . HIS A 1 96 ? -7.252 -0.402 2.510 1.00 96.69 96 HIS A N 1
ATOM 746 C CA . HIS A 1 96 ? -7.912 0.860 2.825 1.00 96.69 96 HIS A CA 1
ATOM 747 C C . HIS A 1 96 ? -9.420 0.702 3.083 1.00 96.69 96 HIS A C 1
ATOM 749 O O . HIS A 1 96 ? -9.943 1.141 4.114 1.00 96.69 96 HIS A O 1
ATOM 755 N N . SER A 1 97 ? -10.135 0.100 2.132 1.00 95.94 97 SER A N 1
ATOM 756 C CA . SER A 1 97 ? -11.603 0.092 2.111 1.00 95.94 97 SER A CA 1
ATOM 757 C C . SER A 1 97 ? -12.227 -0.961 3.029 1.00 95.94 97 SER A C 1
ATOM 759 O O . SER A 1 97 ? -13.216 -0.672 3.706 1.00 95.94 97 SER A O 1
ATOM 761 N N . GLU A 1 98 ? -11.645 -2.156 3.108 1.00 96.25 98 GLU A N 1
ATOM 762 C CA . GLU A 1 98 ? -12.207 -3.276 3.868 1.00 96.25 98 GLU A CA 1
ATOM 763 C C . GLU A 1 98 ? -11.650 -3.371 5.288 1.00 96.25 98 GLU A C 1
ATOM 765 O O . GLU A 1 98 ? -12.335 -3.869 6.179 1.00 96.25 98 GLU A O 1
ATOM 770 N N . LEU A 1 99 ? -10.438 -2.863 5.534 1.00 95.75 99 LEU A N 1
ATOM 771 C CA . LEU A 1 99 ? -9.819 -2.911 6.858 1.00 95.75 99 LEU A CA 1
ATOM 772 C C . LEU A 1 99 ? -9.812 -1.536 7.529 1.00 95.75 99 LEU A C 1
ATOM 774 O O . LEU A 1 99 ? -10.495 -1.353 8.536 1.00 95.75 99 LEU A O 1
ATOM 778 N N . LEU A 1 100 ? -9.082 -0.548 7.000 1.00 96.31 100 LEU A N 1
ATOM 779 C CA . LEU A 1 100 ? -8.909 0.731 7.706 1.00 96.31 100 LEU A CA 1
ATOM 780 C C . LEU A 1 100 ? -10.229 1.489 7.875 1.00 96.31 100 LEU A C 1
ATOM 782 O O . LEU A 1 100 ? -10.537 1.948 8.976 1.00 96.31 100 LEU A O 1
ATOM 786 N N . THR A 1 101 ? -11.026 1.572 6.810 1.00 95.19 101 THR A N 1
ATOM 787 C CA . THR A 1 101 ? -12.317 2.273 6.828 1.00 95.19 101 THR A CA 1
ATOM 788 C C . THR A 1 101 ? -13.310 1.587 7.766 1.00 95.19 101 THR A C 1
ATOM 790 O O . THR A 1 101 ? -13.970 2.258 8.559 1.00 95.19 101 THR A O 1
ATOM 793 N N . GLN A 1 102 ? -13.381 0.252 7.744 1.00 94.38 102 GLN A N 1
ATOM 794 C CA . GLN A 1 102 ? -14.282 -0.513 8.613 1.00 94.38 102 GLN A CA 1
ATOM 795 C C . GLN A 1 102 ? -13.899 -0.381 10.091 1.00 94.38 102 GLN A C 1
ATOM 797 O O . GLN A 1 102 ? -14.763 -0.152 10.938 1.00 94.38 102 GLN A O 1
ATOM 802 N N . LEU A 1 103 ? -12.606 -0.466 10.420 1.00 93.19 103 LEU A N 1
ATOM 803 C CA . LEU A 1 103 ? -12.129 -0.288 11.795 1.00 93.19 103 LEU A CA 1
ATOM 804 C C . LEU A 1 103 ? -12.363 1.140 12.304 1.00 93.19 103 LEU A C 1
ATOM 806 O O . LEU A 1 103 ? -12.707 1.330 13.470 1.00 93.19 103 LEU A O 1
ATOM 810 N N . GLU A 1 104 ? -12.219 2.146 11.440 1.00 90.94 104 GLU A N 1
ATOM 811 C CA . GLU A 1 104 ? -12.502 3.538 11.795 1.00 90.94 104 GLU A CA 1
ATOM 812 C C . GLU A 1 104 ? -14.000 3.787 12.029 1.00 90.94 104 GLU A C 1
ATOM 814 O O . GLU A 1 104 ? -14.358 4.490 12.975 1.00 90.94 104 GLU A O 1
ATOM 819 N N . GLN A 1 105 ? -14.877 3.175 11.227 1.00 87.69 105 GLN A N 1
ATOM 820 C CA . GLN A 1 105 ? -16.331 3.269 11.389 1.00 87.69 105 GLN A CA 1
ATOM 821 C C . GLN A 1 105 ? -16.835 2.523 12.628 1.00 87.69 105 GLN A C 1
ATOM 823 O O . GLN A 1 105 ? -17.621 3.087 13.388 1.00 87.69 105 GLN A O 1
ATOM 828 N N . ASN A 1 106 ? -16.363 1.295 12.864 1.00 80.62 106 ASN A N 1
ATOM 829 C CA . ASN A 1 106 ? -16.758 0.487 14.023 1.00 80.62 106 ASN A CA 1
ATOM 830 C C . ASN A 1 106 ? -16.328 1.113 15.353 1.00 80.62 106 ASN A C 1
ATOM 832 O O . ASN A 1 106 ? -16.986 0.898 16.359 1.00 80.62 106 ASN A O 1
ATOM 836 N N . ARG A 1 107 ? -15.262 1.923 15.363 1.00 69.44 107 ARG A N 1
ATOM 837 C CA . ARG A 1 107 ? -14.851 2.699 16.542 1.00 69.44 107 ARG A CA 1
ATOM 838 C C . ARG A 1 107 ? -15.799 3.865 16.858 1.00 69.44 107 ARG A C 1
ATOM 840 O O . ARG A 1 107 ? -15.843 4.319 17.994 1.00 69.44 107 ARG A O 1
ATOM 847 N N . ASN A 1 108 ? -16.473 4.418 15.848 1.00 61.09 108 ASN A N 1
ATOM 848 C CA . ASN A 1 108 ? -17.358 5.579 16.006 1.00 61.09 108 ASN A CA 1
ATOM 849 C C . ASN A 1 108 ? -18.819 5.178 16.306 1.00 61.09 108 ASN A C 1
ATOM 851 O O . ASN A 1 108 ? -19.671 6.062 16.398 1.00 61.09 108 ASN A O 1
ATOM 855 N N . ARG A 1 109 ? -19.107 3.875 16.405 1.00 56.19 109 ARG A N 1
ATOM 856 C CA . ARG A 1 109 ? -20.395 3.305 16.816 1.00 56.19 109 ARG A CA 1
ATOM 857 C C . ARG A 1 109 ? -20.305 2.813 18.253 1.00 56.19 109 ARG A C 1
ATOM 859 O O . ARG A 1 109 ? -21.335 2.927 18.946 1.00 56.19 109 ARG A O 1
#

Mean predicted aligned error: 5.2 Å

Solvent-accessible surface area (backbone atoms only — not comparable to full-atom values): 5766 Å² total; per-residue (Å²): 132,54,75,66,57,55,50,52,53,51,54,53,51,50,55,48,44,43,62,74,47,46,50,55,51,49,53,51,49,46,53,51,48,54,53,49,52,52,51,52,54,51,48,52,57,53,49,50,56,51,37,56,51,40,37,53,51,14,53,58,27,46,74,39,96,85,33,39,71,56,10,56,50,33,42,52,53,35,50,55,49,51,53,53,50,53,54,51,53,53,53,49,52,46,47,46,60,68,44,46,48,44,55,57,51,63,70,76,107